Protein AF-A0A919WEX7-F1 (afdb_monomer_lite)

Secondary structure (DSSP, 8-state):
--EEEEE-TTT--EEEEEGGGTTS-B-TTT--BHHHHHTT--EEEEE-TT--EEEEETT---SS-TTT--S--EEEEEE--

pLDDT: mean 79.7, std 12.16, range [50.06, 93.38]

Sequence (81 aa):
METATLRCPKCHKGFEVLADEQFDHGCPYCGFSQESEAKTMILDVYVCPADHEFAVKDGEEPTLCPFCGTKEIEYSHSVNE

Organism: NCBI:txid77777

Foldseek 3Di:
DDKDWDADPPPRDIDIDRPVCPQPDADPPPRDHPVVVLFDQFWWWKAAPVGDIDTDGPPDDDCADPPPRDRRIDTDDTDGD

Radius of gyration: 19.64 Å; chains: 1; bounding box: 42×23×47 Å

Structure (mmCIF, N/CA/C/O backbone):
data_AF-A0A919WEX7-F1
#
_entry.id   AF-A0A919WEX7-F1
#
loop_
_atom_site.group_PDB
_atom_site.id
_atom_site.type_symbol
_atom_site.label_atom_id
_atom_site.label_alt_id
_atom_site.label_comp_id
_atom_site.label_asym_id
_atom_site.label_entity_id
_atom_site.label_seq_id
_atom_site.pdbx_PDB_ins_code
_atom_site.Cartn_x
_atom_site.Cartn_y
_atom_site.Cartn_z
_atom_site.occupancy
_atom_site.B_iso_or_equiv
_atom_site.auth_seq_id
_atom_site.auth_comp_id
_atom_site.auth_asym_id
_atom_site.auth_atom_id
_atom_site.pdbx_PDB_model_num
ATOM 1 N N . MET A 1 1 ? 23.201 -7.823 -27.325 1.00 63.84 1 MET A N 1
ATOM 2 C CA . MET A 1 1 ? 22.581 -7.143 -26.174 1.00 63.84 1 MET A CA 1
ATOM 3 C C . MET A 1 1 ? 21.298 -6.545 -26.695 1.00 63.84 1 MET A C 1
ATOM 5 O O . MET A 1 1 ? 21.365 -5.750 -27.624 1.00 63.84 1 MET A O 1
ATOM 9 N N . GLU A 1 2 ? 20.164 -7.033 -26.215 1.00 82.69 2 GLU A N 1
ATOM 10 C CA . GLU A 1 2 ? 18.843 -6.561 -26.630 1.00 82.69 2 GLU A CA 1
ATOM 11 C C . GLU A 1 2 ? 18.412 -5.452 -25.668 1.00 82.69 2 GLU A C 1
ATOM 13 O O . GLU A 1 2 ? 18.526 -5.609 -24.450 1.00 82.69 2 GLU A O 1
ATOM 18 N N . THR A 1 3 ? 17.987 -4.313 -26.210 1.00 85.75 3 THR A N 1
ATOM 19 C CA . THR A 1 3 ? 17.472 -3.182 -25.435 1.00 85.75 3 THR A CA 1
ATOM 20 C C . THR A 1 3 ? 15.961 -3.084 -25.601 1.00 85.75 3 THR A C 1
ATOM 22 O O . THR A 1 3 ? 15.415 -3.372 -26.666 1.00 85.75 3 THR A O 1
ATOM 25 N N . ALA A 1 4 ? 15.279 -2.674 -24.538 1.00 82.50 4 ALA A N 1
ATOM 26 C CA . ALA A 1 4 ? 13.859 -2.368 -24.532 1.00 82.50 4 ALA A CA 1
ATOM 27 C C . ALA A 1 4 ? 13.666 -0.863 -24.319 1.00 82.50 4 ALA A C 1
ATOM 29 O O . ALA A 1 4 ? 14.331 -0.243 -23.487 1.00 82.50 4 ALA A O 1
ATOM 30 N N . THR A 1 5 ? 12.744 -0.258 -25.066 1.00 87.06 5 THR A N 1
ATOM 31 C CA . THR A 1 5 ? 12.341 1.132 -24.834 1.00 87.06 5 THR A CA 1
ATOM 32 C C . THR A 1 5 ? 11.168 1.160 -23.867 1.00 87.06 5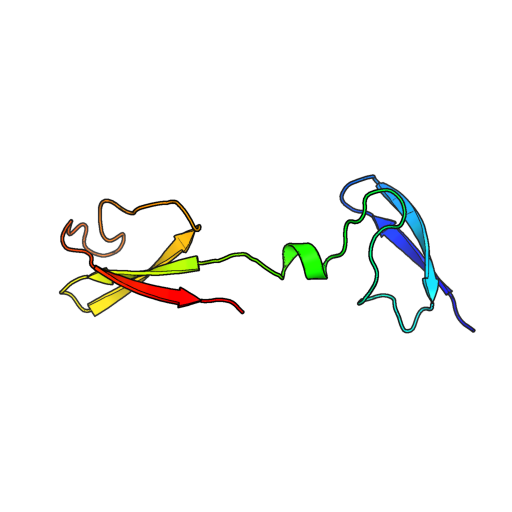 THR A C 1
ATOM 34 O O . THR A 1 5 ? 10.098 0.627 -24.164 1.00 87.06 5 THR A O 1
ATOM 37 N N . LEU A 1 6 ? 11.347 1.827 -22.732 1.00 84.12 6 LEU A N 1
ATOM 38 C CA . LEU A 1 6 ? 10.326 1.974 -21.706 1.00 84.12 6 LEU A CA 1
ATOM 39 C C . LEU A 1 6 ? 9.884 3.421 -21.586 1.00 84.12 6 LEU A C 1
ATOM 41 O O . LEU A 1 6 ? 10.654 4.360 -21.784 1.00 84.12 6 LEU A O 1
ATOM 45 N N . ARG A 1 7 ? 8.604 3.606 -21.271 1.00 86.56 7 ARG A N 1
ATOM 46 C CA . ARG A 1 7 ? 8.010 4.923 -21.067 1.00 86.56 7 ARG A CA 1
ATOM 47 C C . ARG A 1 7 ? 7.601 5.061 -19.614 1.00 86.56 7 ARG A C 1
ATOM 49 O O . ARG A 1 7 ? 6.738 4.330 -19.142 1.00 86.56 7 ARG A O 1
ATOM 56 N N . CYS A 1 8 ? 8.184 6.034 -18.921 1.00 84.25 8 CYS A N 1
ATOM 57 C CA . CYS A 1 8 ? 7.853 6.290 -17.524 1.00 84.25 8 CYS A CA 1
ATOM 58 C C . CYS A 1 8 ? 6.377 6.721 -17.386 1.00 84.25 8 CYS A C 1
ATOM 60 O O . CYS A 1 8 ? 5.979 7.679 -18.054 1.00 84.25 8 CYS A O 1
ATOM 62 N N . PRO A 1 9 ? 5.570 6.106 -16.503 1.00 81.19 9 PRO A N 1
ATOM 63 C CA . PRO A 1 9 ? 4.178 6.511 -16.295 1.00 81.19 9 PRO A CA 1
ATOM 64 C C . PRO A 1 9 ? 4.054 7.874 -15.594 1.00 81.19 9 PRO A C 1
ATOM 66 O O . PRO A 1 9 ? 3.076 8.577 -15.817 1.00 81.19 9 PRO A O 1
ATOM 69 N N . LYS A 1 10 ? 5.061 8.284 -14.805 1.00 81.88 10 LYS A N 1
ATOM 70 C CA . LYS A 1 10 ? 5.044 9.535 -14.025 1.00 81.88 10 LYS A CA 1
ATOM 71 C C . LYS A 1 10 ? 5.425 10.777 -14.832 1.00 81.88 10 LYS A C 1
ATOM 73 O O . LYS A 1 10 ? 4.814 11.827 -14.677 1.00 81.88 10 LYS A O 1
ATOM 78 N N . CYS A 1 11 ? 6.465 10.688 -15.664 1.00 86.75 11 CYS A N 1
ATOM 79 C CA . CYS A 1 11 ? 6.972 11.835 -16.434 1.00 86.75 11 CYS A CA 1
ATOM 80 C C . CYS A 1 11 ? 6.824 11.674 -17.952 1.00 86.75 11 CYS A C 1
ATOM 82 O O . CYS A 1 11 ? 7.217 12.567 -18.703 1.00 86.75 11 CYS A O 1
ATOM 84 N N . HIS A 1 12 ? 6.284 10.540 -18.411 1.00 85.69 12 HIS A N 1
ATOM 85 C CA . HIS A 1 12 ? 6.012 10.218 -19.815 1.00 85.69 12 HIS A CA 1
ATOM 86 C C . HIS A 1 12 ? 7.222 10.228 -20.759 1.00 85.69 12 HIS A C 1
ATOM 88 O O . HIS A 1 12 ? 7.041 10.081 -21.974 1.00 85.69 12 HIS A O 1
ATOM 94 N N . LYS A 1 13 ? 8.442 10.361 -20.223 1.00 88.19 13 LYS A N 1
ATOM 95 C CA . LYS A 1 13 ? 9.689 10.271 -20.983 1.00 88.19 13 LYS A CA 1
ATOM 96 C C . LYS A 1 13 ? 9.990 8.818 -21.336 1.00 88.19 13 LYS A C 1
ATOM 98 O O . LYS A 1 13 ? 9.831 7.927 -20.500 1.00 88.19 13 LYS A O 1
ATOM 103 N N . GLY A 1 14 ? 10.403 8.614 -22.583 1.00 87.50 14 GLY A N 1
ATOM 104 C CA . GLY A 1 14 ? 10.957 7.352 -23.054 1.00 87.50 14 GLY A CA 1
ATOM 105 C C . GLY A 1 14 ? 12.439 7.258 -22.703 1.00 87.50 14 GLY A C 1
ATOM 106 O O . GLY A 1 14 ? 13.140 8.268 -22.761 1.00 87.50 14 GLY A O 1
ATOM 107 N N . PHE A 1 15 ? 12.898 6.072 -22.331 1.00 87.25 15 PHE A N 1
ATOM 108 C CA . PHE A 1 15 ? 14.305 5.759 -22.111 1.00 87.25 15 PHE A CA 1
ATOM 109 C C . PHE A 1 15 ? 14.578 4.297 -22.478 1.00 87.25 15 PHE A C 1
ATOM 111 O O . PHE A 1 15 ? 13.655 3.487 -22.574 1.00 87.25 15 PHE A O 1
ATOM 118 N N . GLU A 1 16 ? 15.840 3.982 -22.738 1.00 88.12 16 GLU A N 1
ATOM 119 C CA . GLU A 1 16 ? 16.276 2.648 -23.146 1.00 88.12 16 GLU A CA 1
ATOM 120 C C . GLU A 1 16 ? 16.894 1.921 -21.956 1.00 88.12 16 GLU A C 1
ATOM 122 O O . GLU A 1 16 ? 17.695 2.495 -21.218 1.00 88.12 16 GLU A O 1
ATOM 127 N N . VAL A 1 17 ? 16.514 0.662 -21.781 1.00 84.81 17 VAL A N 1
ATOM 128 C CA . VAL A 1 17 ? 17.068 -0.247 -20.773 1.00 84.81 17 VAL A CA 1
ATOM 129 C C . VAL A 1 17 ? 17.512 -1.537 -21.443 1.00 84.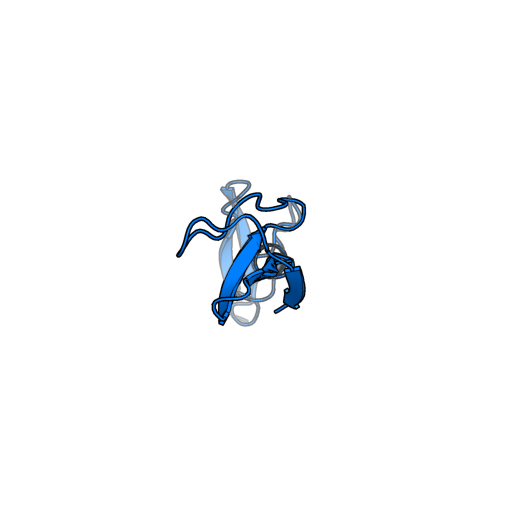81 17 VAL A C 1
ATOM 131 O O . VAL A 1 17 ? 17.090 -1.839 -22.562 1.00 84.81 17 VAL A O 1
ATOM 134 N N . LEU A 1 18 ? 18.352 -2.322 -20.774 1.00 82.50 18 LEU A N 1
ATOM 135 C CA . LEU A 1 18 ? 18.593 -3.695 -21.204 1.00 82.50 18 LEU A CA 1
ATOM 136 C C . LEU A 1 18 ? 17.307 -4.505 -21.004 1.00 82.50 18 LEU A C 1
ATOM 138 O O . LEU A 1 18 ? 16.620 -4.341 -19.999 1.00 82.50 18 LEU A O 1
ATOM 142 N N . ALA A 1 19 ? 16.963 -5.363 -21.968 1.00 75.56 19 ALA A N 1
ATOM 143 C CA . ALA A 1 19 ? 15.733 -6.157 -21.908 1.00 75.56 19 ALA A CA 1
ATOM 144 C C . ALA A 1 19 ? 15.672 -7.065 -20.660 1.00 75.56 19 ALA A C 1
ATOM 146 O O . ALA A 1 19 ? 14.592 -7.333 -20.151 1.00 75.56 19 ALA A O 1
ATOM 147 N N . ASP A 1 20 ? 16.827 -7.475 -20.130 1.00 76.38 20 ASP A N 1
ATOM 148 C CA . ASP A 1 20 ? 16.942 -8.261 -18.891 1.00 76.38 20 ASP A CA 1
ATOM 149 C C . ASP A 1 20 ? 16.632 -7.437 -17.618 1.00 76.38 20 ASP A C 1
ATOM 151 O O . ASP A 1 20 ? 16.160 -7.973 -16.623 1.00 76.38 20 ASP A O 1
ATOM 155 N N . GLU A 1 21 ? 16.798 -6.110 -17.671 1.00 69.31 21 GLU A N 1
ATOM 156 C CA . GLU A 1 21 ? 16.631 -5.178 -16.538 1.00 69.31 21 GLU A CA 1
ATOM 157 C C . GLU A 1 21 ? 15.314 -4.380 -16.619 1.00 69.31 21 GLU A C 1
ATOM 159 O O . GLU A 1 21 ? 15.088 -3.393 -15.915 1.00 69.31 21 GLU A O 1
ATOM 164 N N . GLN A 1 22 ? 14.386 -4.799 -17.479 1.00 68.69 22 GLN A N 1
ATOM 165 C CA . GLN A 1 22 ? 13.120 -4.099 -17.715 1.00 68.69 22 GLN A CA 1
ATOM 166 C C . GLN A 1 22 ? 12.173 -4.050 -16.499 1.00 68.69 22 GLN A C 1
ATOM 168 O O . GLN A 1 22 ? 11.171 -3.342 -16.551 1.00 68.69 22 GLN A O 1
ATOM 173 N N . PHE A 1 23 ? 12.454 -4.786 -15.421 1.00 64.06 23 PHE A N 1
ATOM 174 C CA . PHE A 1 23 ? 11.642 -4.799 -14.195 1.00 64.06 23 PHE A CA 1
ATOM 175 C C . PHE A 1 23 ? 12.329 -4.136 -12.989 1.00 64.06 23 PHE A C 1
ATOM 177 O O . PHE A 1 23 ? 11.628 -3.731 -12.068 1.00 64.06 23 PHE A O 1
ATOM 184 N N . ASP A 1 24 ? 13.651 -3.951 -13.035 1.00 68.44 24 ASP A N 1
ATOM 185 C CA . ASP A 1 24 ? 14.497 -3.463 -11.930 1.00 68.44 24 ASP A CA 1
ATOM 186 C C . ASP A 1 24 ? 15.226 -2.181 -12.365 1.00 68.44 24 ASP A C 1
ATOM 188 O O . ASP A 1 24 ? 16.448 -2.087 -12.422 1.00 68.4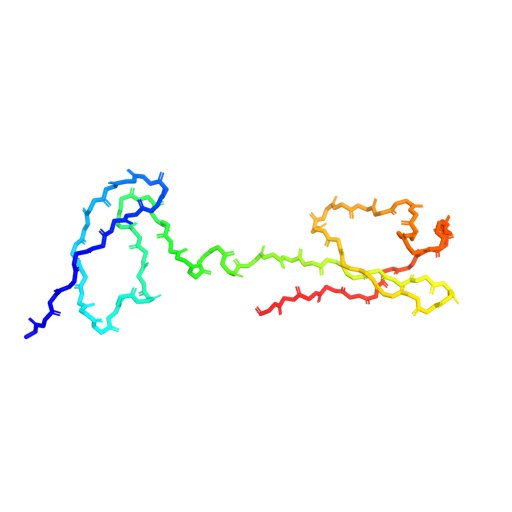4 24 ASP A O 1
ATOM 192 N N . HIS A 1 25 ? 14.472 -1.184 -12.831 1.00 70.81 25 HIS A N 1
ATOM 193 C CA . HIS A 1 25 ? 15.071 0.083 -13.243 1.00 70.81 25 HIS A CA 1
ATOM 194 C C . HIS A 1 25 ? 14.228 1.277 -12.799 1.00 70.81 25 HIS A C 1
ATOM 196 O O . HIS A 1 25 ? 12.996 1.306 -12.880 1.00 70.81 25 HIS A O 1
ATOM 202 N N . GLY A 1 26 ? 14.925 2.316 -12.349 1.00 79.44 26 GLY A N 1
ATOM 203 C CA . GLY A 1 26 ? 14.351 3.633 -12.120 1.00 79.44 26 GLY A CA 1
ATOM 204 C C . GLY A 1 26 ? 14.401 4.485 -13.382 1.00 79.44 26 GLY A C 1
ATOM 205 O O . GLY A 1 26 ? 15.359 4.450 -14.150 1.00 79.44 26 GLY A O 1
ATOM 206 N N . CYS A 1 27 ? 13.380 5.310 -13.582 1.00 85.00 27 CYS A N 1
ATOM 207 C CA . CYS A 1 27 ? 13.377 6.339 -14.606 1.00 85.00 27 CYS A CA 1
ATOM 208 C C . CYS A 1 27 ? 14.534 7.318 -14.336 1.00 85.00 27 CYS A C 1
ATOM 210 O O . CYS A 1 27 ? 14.505 8.015 -13.316 1.00 85.00 27 CYS A O 1
ATOM 212 N N . PRO A 1 28 ? 15.501 7.471 -15.257 1.00 83.06 28 PRO A N 1
ATOM 213 C CA . PRO A 1 28 ? 16.694 8.292 -15.032 1.00 83.06 28 PRO A CA 1
ATOM 214 C C . PRO A 1 28 ? 16.385 9.793 -14.925 1.00 83.06 28 PRO A C 1
ATOM 216 O O . PRO A 1 28 ? 17.221 10.577 -14.488 1.00 83.06 28 PRO A O 1
ATOM 219 N N . TYR A 1 29 ? 15.182 10.213 -15.326 1.00 83.88 29 TYR A N 1
ATOM 220 C CA . TYR A 1 29 ? 14.778 11.618 -15.322 1.00 83.88 29 TYR A CA 1
ATOM 221 C C . TYR A 1 29 ? 14.066 12.061 -14.046 1.00 83.88 29 TYR A C 1
ATOM 223 O O . TYR A 1 29 ? 14.112 13.239 -13.706 1.00 83.88 29 TYR A O 1
ATOM 231 N N . CYS A 1 30 ? 13.339 11.160 -13.383 1.00 82.62 30 CYS A N 1
ATOM 232 C CA . CYS A 1 30 ? 12.531 11.505 -12.210 1.00 82.62 30 CYS A CA 1
ATOM 233 C C . CYS A 1 30 ? 12.715 10.553 -11.024 1.00 82.62 30 CYS A C 1
ATOM 235 O O . CYS A 1 30 ? 12.044 10.733 -10.012 1.00 82.62 30 CYS A O 1
ATOM 237 N N . GLY A 1 31 ? 13.580 9.544 -11.150 1.00 76.12 31 GLY A N 1
ATOM 238 C CA . GLY A 1 31 ? 13.858 8.557 -10.107 1.00 76.12 31 GLY A CA 1
ATOM 239 C C . GLY A 1 31 ? 12.721 7.567 -9.847 1.00 76.12 31 GLY A C 1
ATOM 240 O O . GLY A 1 31 ? 12.777 6.832 -8.875 1.00 76.12 31 GLY A O 1
ATOM 241 N N . PHE A 1 32 ? 11.677 7.549 -10.679 1.00 78.38 32 PHE A N 1
ATOM 242 C CA . PHE A 1 32 ? 10.539 6.644 -10.510 1.00 78.38 32 PHE A CA 1
ATOM 243 C C . PHE A 1 32 ? 10.905 5.207 -10.902 1.00 78.38 32 PHE A C 1
ATOM 245 O O . PHE A 1 32 ? 11.118 4.965 -12.088 1.00 78.38 32 PHE A O 1
ATOM 252 N N . SER A 1 33 ? 10.919 4.263 -9.965 1.00 72.31 33 SER A N 1
ATOM 253 C CA . SER A 1 33 ? 10.910 2.818 -10.241 1.00 72.31 33 SER A CA 1
ATOM 254 C C . SER A 1 33 ? 9.590 2.210 -9.762 1.00 72.31 33 SER A C 1
ATOM 256 O O . SER A 1 33 ? 9.013 2.673 -8.778 1.00 72.31 33 SER A O 1
ATOM 258 N N . GLN A 1 34 ? 9.105 1.172 -10.451 1.00 62.97 34 GLN A N 1
ATOM 259 C CA . GLN A 1 34 ? 7.902 0.439 -10.021 1.00 62.97 34 GLN A CA 1
ATOM 260 C C . GLN A 1 34 ? 8.110 -0.224 -8.653 1.00 62.97 34 GLN A C 1
ATOM 262 O O . GLN A 1 34 ? 7.194 -0.264 -7.838 1.00 62.97 34 GLN A O 1
ATOM 267 N N . GLU A 1 35 ? 9.342 -0.640 -8.356 1.00 58.66 35 GLU A N 1
ATOM 268 C CA . GLU A 1 35 ? 9.724 -1.115 -7.030 1.00 58.66 35 GLU A CA 1
ATOM 269 C C . GLU A 1 35 ? 9.570 -0.041 -5.950 1.00 58.66 35 GLU A C 1
ATOM 271 O O . GLU A 1 35 ? 9.176 -0.370 -4.844 1.00 58.66 35 GLU A O 1
ATOM 276 N N . SER A 1 36 ? 9.811 1.243 -6.239 1.00 53.94 36 SER A N 1
ATOM 277 C CA . SER A 1 36 ? 9.572 2.322 -5.267 1.00 53.94 36 SER A CA 1
ATOM 278 C C . SER A 1 36 ? 8.092 2.639 -5.033 1.00 53.94 36 SER A C 1
ATOM 280 O O . SER A 1 36 ? 7.794 3.303 -4.048 1.00 53.94 36 SER A O 1
ATOM 282 N N . GLU A 1 37 ? 7.169 2.198 -5.895 1.00 52.03 37 GLU A N 1
ATOM 283 C CA . GLU A 1 37 ? 5.729 2.259 -5.589 1.00 52.03 37 GLU A CA 1
ATOM 284 C C . GLU A 1 37 ? 5.230 1.017 -4.844 1.00 52.03 37 GLU A C 1
ATOM 286 O O . GLU A 1 37 ? 4.330 1.138 -4.018 1.00 52.03 37 GLU A O 1
ATOM 291 N N . ALA A 1 38 ? 5.818 -0.158 -5.089 1.00 50.91 38 ALA A N 1
ATOM 292 C CA . ALA A 1 38 ? 5.508 -1.364 -4.317 1.00 50.91 38 ALA A CA 1
ATOM 293 C C . ALA A 1 38 ? 6.120 -1.315 -2.904 1.00 50.91 38 ALA A C 1
ATOM 295 O O . ALA A 1 38 ? 5.537 -1.784 -1.930 1.00 50.91 38 ALA A O 1
ATOM 296 N N . LYS A 1 39 ? 7.296 -0.701 -2.776 1.00 50.06 39 LYS A N 1
ATOM 297 C CA . LYS A 1 39 ? 8.049 -0.597 -1.533 1.00 50.06 39 LYS A CA 1
ATOM 298 C C . LYS A 1 39 ? 7.593 0.643 -0.772 1.00 50.06 39 LYS A C 1
ATOM 300 O O . LYS A 1 39 ? 8.128 1.718 -1.004 1.00 50.06 39 LYS A O 1
ATOM 305 N N . THR A 1 40 ? 6.638 0.433 0.137 1.00 50.78 40 THR A N 1
ATOM 306 C CA . THR A 1 40 ? 6.188 1.296 1.256 1.00 50.78 40 THR A CA 1
ATOM 307 C C . THR A 1 40 ? 4.713 1.714 1.229 1.00 50.78 40 THR A C 1
ATOM 309 O O . THR A 1 40 ? 4.391 2.853 1.568 1.00 50.78 40 THR A O 1
ATOM 312 N N . MET A 1 41 ? 3.777 0.817 0.914 1.00 56.09 41 MET A N 1
ATOM 313 C CA . MET A 1 41 ? 2.473 0.925 1.581 1.00 56.09 41 MET A CA 1
ATOM 314 C C . MET A 1 41 ? 2.616 0.267 2.950 1.00 56.09 41 MET A C 1
ATOM 316 O O . MET A 1 41 ? 2.336 -0.914 3.103 1.00 56.09 41 MET A O 1
ATOM 320 N N . ILE A 1 42 ? 3.126 1.023 3.927 1.00 60.25 42 ILE A N 1
ATOM 321 C CA . ILE A 1 42 ? 2.997 0.614 5.325 1.00 60.25 42 ILE A CA 1
ATOM 322 C C . ILE A 1 42 ? 1.489 0.606 5.593 1.00 60.25 42 ILE A C 1
ATOM 324 O O . ILE A 1 42 ? 0.806 1.621 5.423 1.00 60.25 42 ILE A O 1
ATOM 328 N N . LEU A 1 43 ? 0.957 -0.575 5.874 1.00 74.81 43 LEU A N 1
ATOM 329 C CA . LEU A 1 43 ? -0.440 -0.767 6.226 1.00 74.81 43 LEU A CA 1
ATOM 330 C C . LEU A 1 43 ? -0.475 -1.102 7.711 1.00 74.81 43 LEU A C 1
ATOM 332 O O . LEU A 1 43 ? 0.090 -2.112 8.139 1.00 74.81 43 LEU A O 1
ATOM 336 N N . ASP A 1 44 ? -1.127 -0.248 8.487 1.00 85.25 44 ASP A N 1
ATOM 337 C CA . ASP A 1 44 ? -1.406 -0.521 9.887 1.00 85.25 44 ASP A CA 1
ATOM 338 C C . ASP A 1 44 ? -2.614 -1.454 9.962 1.00 85.25 44 ASP A C 1
ATOM 340 O O . ASP A 1 44 ? -3.666 -1.198 9.374 1.00 85.25 44 ASP A O 1
ATOM 344 N N . VAL A 1 45 ? -2.472 -2.572 10.663 1.00 87.06 45 VAL A N 1
ATOM 345 C CA . VAL A 1 45 ? -3.547 -3.545 10.847 1.00 87.06 45 VAL A CA 1
ATOM 346 C C . VAL A 1 45 ? -4.182 -3.320 12.209 1.00 87.06 45 VAL A C 1
ATOM 348 O O . VAL A 1 45 ? -3.500 -3.312 13.235 1.00 87.06 45 VAL A O 1
ATOM 351 N N . TYR A 1 46 ? -5.503 -3.179 12.221 1.00 90.94 46 TYR A N 1
ATOM 352 C CA . TYR A 1 46 ? -6.314 -3.042 13.423 1.00 90.94 46 TYR A CA 1
ATOM 353 C 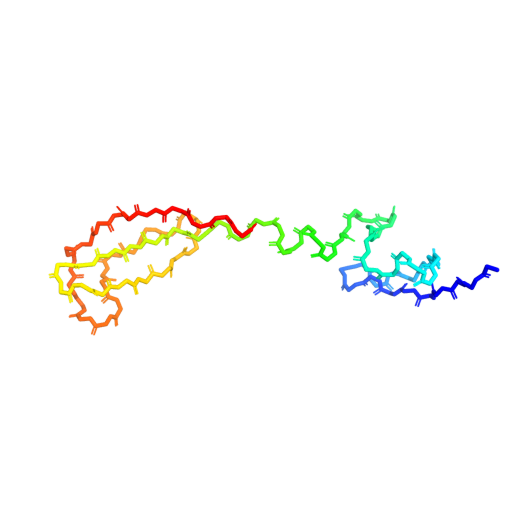C . TYR A 1 46 ? -7.224 -4.252 13.586 1.00 90.94 46 TYR A C 1
ATOM 355 O O . TYR A 1 46 ? -7.715 -4.825 12.611 1.00 90.94 46 TYR A O 1
ATOM 363 N N . VAL A 1 47 ? -7.480 -4.609 14.839 1.00 92.81 47 VAL A N 1
ATOM 364 C CA . VAL A 1 47 ? -8.388 -5.684 15.232 1.00 92.81 47 VAL A CA 1
ATOM 365 C C . VAL A 1 47 ? -9.426 -5.153 16.214 1.00 92.81 47 VAL A C 1
ATOM 367 O O . VAL A 1 47 ? -9.155 -4.252 17.003 1.00 92.81 47 VAL A O 1
ATOM 370 N N . CYS A 1 48 ? -10.646 -5.674 16.156 1.00 92.56 48 CYS A N 1
ATOM 371 C CA . CYS A 1 48 ? -11.714 -5.342 17.105 1.00 92.56 48 CYS A CA 1
ATOM 372 C C . CYS A 1 48 ? -12.029 -6.546 18.022 1.00 92.56 48 CYS A C 1
ATOM 374 O O . CYS A 1 48 ? -11.679 -7.670 17.668 1.00 92.56 48 CYS A O 1
ATOM 376 N N . PRO A 1 49 ? -12.754 -6.390 19.152 1.00 91.31 49 PRO A N 1
ATOM 377 C CA . PRO A 1 49 ? -13.051 -7.485 20.087 1.00 91.31 49 PRO A CA 1
ATOM 378 C C . PRO A 1 49 ? -13.956 -8.580 19.503 1.00 91.31 49 PRO A C 1
ATOM 380 O O . PRO A 1 49 ? -14.125 -9.632 20.113 1.00 91.31 49 PRO A O 1
ATOM 383 N N . ALA A 1 50 ? -14.554 -8.334 18.334 1.00 92.31 50 ALA A N 1
ATOM 384 C CA . ALA A 1 50 ? -15.278 -9.340 17.561 1.00 92.31 50 ALA A CA 1
ATOM 385 C C . ALA A 1 50 ? -14.367 -10.123 16.591 1.00 92.31 50 ALA A C 1
ATOM 387 O O . ALA A 1 50 ? -14.889 -10.812 15.723 1.00 92.31 50 ALA A O 1
ATOM 388 N N . ASP A 1 51 ? -13.042 -10.005 16.731 1.00 90.50 51 ASP A N 1
ATOM 389 C CA . ASP A 1 51 ? -12.032 -10.715 15.932 1.00 90.50 51 ASP A CA 1
ATOM 390 C C . ASP A 1 51 ? -12.063 -10.353 14.433 1.00 90.50 51 ASP A C 1
ATOM 392 O O . ASP A 1 51 ? -11.761 -11.159 13.561 1.00 90.50 51 ASP A O 1
ATOM 396 N N . HIS A 1 52 ? -12.459 -9.116 14.109 1.00 90.62 52 HIS A N 1
ATOM 397 C CA . HIS A 1 52 ? -12.339 -8.600 12.742 1.00 90.62 52 HIS A CA 1
ATOM 398 C C . HIS A 1 52 ? -11.031 -7.839 12.569 1.00 90.62 52 HIS A C 1
ATOM 400 O O . HIS A 1 52 ? -10.835 -6.817 13.231 1.00 90.62 52 HIS A O 1
ATOM 406 N N . GLU A 1 53 ? -10.206 -8.291 11.630 1.00 90.69 53 GLU A N 1
ATOM 407 C CA . GLU A 1 53 ? -8.965 -7.638 11.219 1.00 90.69 53 GLU A CA 1
ATOM 408 C C . GLU A 1 53 ? -9.178 -6.800 9.954 1.00 90.69 53 GLU A C 1
ATOM 410 O O . GLU A 1 53 ? -9.862 -7.213 9.013 1.00 90.69 53 GLU A O 1
ATOM 415 N N . PHE A 1 54 ? -8.598 -5.604 9.921 1.00 89.00 54 PHE A N 1
ATOM 416 C CA . PHE A 1 54 ? -8.617 -4.735 8.749 1.00 89.00 54 PHE A CA 1
ATOM 417 C C . PHE A 1 54 ? -7.364 -3.873 8.685 1.00 89.00 54 PHE A C 1
ATOM 419 O O . PHE A 1 54 ? -6.838 -3.433 9.703 1.00 89.00 54 PHE A O 1
ATOM 426 N N . ALA A 1 55 ? -6.913 -3.616 7.463 1.00 88.06 55 ALA A N 1
ATOM 427 C CA . ALA A 1 55 ? -5.767 -2.767 7.199 1.00 88.06 55 ALA A CA 1
ATOM 428 C C . ALA A 1 55 ? -6.215 -1.338 6.874 1.00 88.06 55 ALA A C 1
ATOM 430 O O . ALA A 1 55 ? -7.195 -1.125 6.153 1.00 88.06 55 ALA A O 1
ATOM 431 N N . VAL A 1 56 ? -5.468 -0.367 7.377 1.00 85.00 56 VAL A N 1
ATOM 432 C CA . VAL A 1 56 ? -5.592 1.053 7.056 1.00 85.00 56 VAL A CA 1
ATOM 433 C C . VAL A 1 56 ? -4.252 1.573 6.559 1.00 85.00 56 VAL A C 1
ATOM 435 O O . VAL A 1 56 ? -3.202 0.984 6.809 1.00 85.00 56 VAL A O 1
ATOM 438 N N . LYS A 1 57 ? -4.289 2.668 5.806 1.00 80.81 57 LYS A N 1
ATOM 439 C CA . LYS A 1 57 ? -3.064 3.321 5.347 1.00 80.81 57 LYS A CA 1
ATOM 440 C C . LYS A 1 57 ? -2.323 3.918 6.541 1.00 80.81 57 LYS A C 1
ATOM 442 O O . LYS A 1 57 ? -2.970 4.473 7.424 1.00 80.81 57 LYS A O 1
ATOM 447 N N . ASP A 1 58 ? -0.994 3.848 6.516 1.00 72.56 58 ASP A N 1
ATOM 448 C CA . ASP A 1 58 ? -0.133 4.504 7.505 1.00 72.56 58 ASP A CA 1
ATOM 449 C C . ASP A 1 58 ? -0.550 5.963 7.738 1.00 72.56 58 ASP A C 1
ATOM 451 O O . ASP A 1 58 ? -0.740 6.748 6.799 1.00 72.56 58 ASP A O 1
ATOM 455 N N . GLY A 1 59 ? -0.756 6.294 9.013 1.00 71.88 59 GLY A N 1
ATOM 456 C CA . GLY A 1 59 ? -1.204 7.611 9.461 1.00 71.88 59 GLY A CA 1
ATOM 457 C C . GLY A 1 59 ? -2.718 7.855 9.419 1.00 71.88 59 GLY A C 1
ATOM 458 O O . GLY A 1 59 ? -3.153 8.926 9.848 1.00 71.88 59 GLY A O 1
ATOM 459 N N . GLU A 1 60 ? -3.537 6.906 8.952 1.00 78.69 60 GLU A N 1
ATOM 460 C CA . GLU A 1 60 ? -4.988 6.944 9.158 1.00 78.69 60 GLU A CA 1
ATOM 461 C C . GLU A 1 60 ? -5.374 6.127 10.393 1.00 78.69 60 GLU A C 1
ATOM 463 O O . GLU A 1 60 ? -5.343 4.903 10.372 1.00 78.69 60 GLU A O 1
ATOM 468 N N . GLU A 1 61 ? -5.797 6.801 11.466 1.00 80.62 61 GLU A N 1
ATOM 469 C CA . GLU A 1 61 ? -6.366 6.130 12.637 1.00 80.62 61 GLU A CA 1
ATOM 470 C C . GLU A 1 61 ? -7.869 5.878 12.415 1.00 80.62 61 GLU A C 1
ATOM 472 O O . GLU A 1 61 ? -8.665 6.830 12.377 1.00 80.62 61 GLU A O 1
ATOM 477 N N . PRO A 1 62 ? -8.307 4.615 12.262 1.00 85.81 62 PRO A N 1
ATOM 478 C CA . PRO A 1 62 ? -9.718 4.308 12.153 1.00 85.81 62 PRO A CA 1
ATOM 479 C C . PRO A 1 62 ? -10.415 4.681 13.462 1.00 85.81 62 PRO A C 1
ATOM 481 O O . PRO A 1 62 ? -9.873 4.519 14.549 1.00 85.81 62 PRO A O 1
ATOM 484 N N . THR A 1 63 ? -11.647 5.179 13.368 1.00 88.62 63 THR A N 1
ATOM 485 C CA . THR A 1 63 ? -12.482 5.477 14.549 1.00 88.62 63 THR A CA 1
ATOM 486 C C . THR A 1 63 ? -13.494 4.374 14.842 1.00 88.62 63 THR A C 1
ATOM 488 O O . THR A 1 63 ? -14.057 4.319 15.936 1.00 88.62 63 THR A O 1
ATOM 491 N N . LEU A 1 64 ? -13.752 3.513 13.854 1.00 92.75 64 LEU A N 1
ATOM 492 C CA . LEU A 1 64 ? -14.743 2.448 13.895 1.00 92.75 6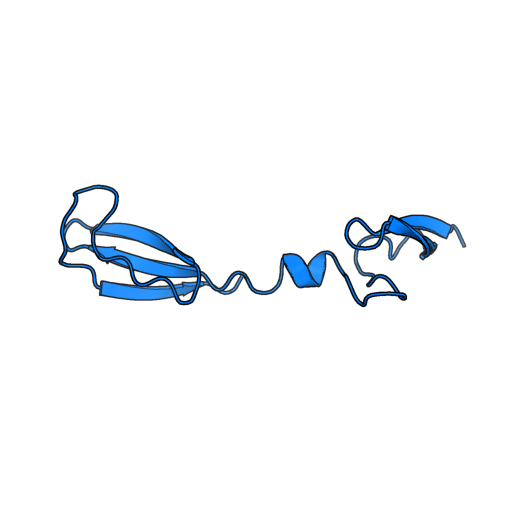4 LEU A CA 1
ATOM 493 C C . LEU A 1 64 ? -14.243 1.252 13.083 1.00 92.75 64 LEU A C 1
ATOM 495 O O . LEU A 1 64 ? -13.653 1.417 12.015 1.00 92.75 64 LEU A O 1
ATOM 499 N N . CYS A 1 65 ? -14.554 0.047 13.548 1.00 92.06 65 CYS A N 1
ATOM 500 C CA . CYS A 1 65 ? -14.400 -1.166 12.762 1.00 92.06 65 CYS A CA 1
ATOM 501 C C . CYS A 1 65 ? -15.359 -1.126 11.556 1.00 92.06 65 CYS A C 1
ATOM 503 O O . CYS A 1 65 ? -16.569 -0.968 11.756 1.00 92.06 65 CYS A O 1
ATOM 505 N N . PRO A 1 66 ? -14.879 -1.333 10.317 1.00 89.75 66 PRO A N 1
ATOM 506 C CA . PRO A 1 66 ? -15.713 -1.266 9.116 1.00 89.75 66 PRO A CA 1
ATOM 507 C C . PRO A 1 66 ? -16.736 -2.409 9.010 1.00 89.75 66 PRO A C 1
ATOM 509 O O . PRO A 1 66 ? -17.697 -2.297 8.253 1.00 89.75 66 PRO A O 1
ATOM 512 N N . PHE A 1 67 ? -16.555 -3.496 9.767 1.00 91.06 67 PHE A N 1
ATOM 513 C CA . PHE A 1 67 ? -17.426 -4.673 9.707 1.00 91.06 67 PHE A CA 1
ATOM 514 C C . PHE A 1 67 ? -18.590 -4.616 10.693 1.00 91.06 67 PHE A C 1
ATOM 516 O O . PHE A 1 67 ? -19.713 -4.975 10.348 1.00 91.06 67 PHE A O 1
ATOM 523 N N . CYS A 1 68 ? -18.334 -4.172 11.925 1.00 93.38 68 CYS A N 1
ATOM 524 C CA . CYS A 1 68 ? -19.335 -4.181 12.994 1.00 93.38 68 CYS A CA 1
ATOM 525 C C . CYS A 1 68 ? -19.650 -2.794 13.566 1.00 93.38 68 CYS A C 1
ATOM 527 O O . CYS A 1 68 ? -20.564 -2.669 14.378 1.00 93.38 68 CYS A O 1
ATOM 529 N N . GLY A 1 69 ? -18.916 -1.752 13.166 1.00 90.94 69 GLY A N 1
ATOM 530 C CA . GLY A 1 69 ? -19.124 -0.387 13.644 1.00 90.94 69 GLY A CA 1
ATOM 531 C C . GLY A 1 69 ? -18.745 -0.170 15.110 1.00 90.94 69 GLY A C 1
ATOM 532 O O . GLY A 1 69 ? -19.154 0.833 15.690 1.00 90.94 69 GLY A O 1
ATOM 533 N N . THR A 1 70 ? -17.997 -1.087 15.737 1.00 92.56 70 THR A N 1
ATOM 534 C CA . THR A 1 70 ? -17.479 -0.851 17.093 1.00 92.56 70 THR A CA 1
ATOM 535 C C . THR A 1 70 ? -16.347 0.170 17.071 1.00 92.56 70 THR A C 1
ATOM 537 O O . THR A 1 70 ? -15.545 0.189 16.144 1.00 92.56 70 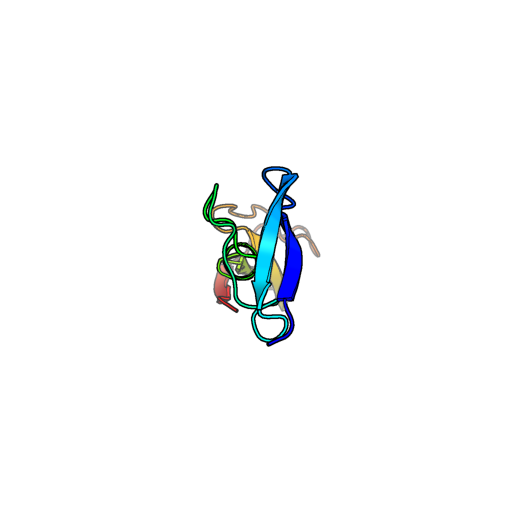THR A O 1
ATOM 540 N N . LYS A 1 71 ? -16.268 0.993 18.114 1.00 92.62 71 LYS A N 1
ATOM 541 C CA . LYS A 1 71 ? -15.164 1.938 18.357 1.00 92.62 71 LYS A CA 1
ATOM 542 C C . LYS A 1 71 ? -14.007 1.323 19.147 1.00 92.62 71 LYS A C 1
ATOM 544 O O . LYS A 1 71 ? -12.982 1.963 19.338 1.00 92.62 71 LYS A O 1
ATOM 549 N N . GLU A 1 72 ? -14.213 0.124 19.684 1.00 90.94 72 GLU A N 1
ATOM 550 C CA . GLU A 1 72 ? -13.201 -0.619 20.428 1.00 90.94 72 GLU A CA 1
ATOM 551 C C . GLU A 1 72 ? -12.350 -1.369 19.407 1.00 90.94 72 GLU A C 1
ATOM 553 O O . GLU A 1 72 ? -12.730 -2.431 18.922 1.00 90.94 72 GLU A O 1
ATOM 558 N N . ILE A 1 73 ? -11.256 -0.746 18.995 1.00 91.94 73 ILE A N 1
ATOM 559 C CA . ILE A 1 73 ? -10.308 -1.264 18.012 1.00 91.94 73 ILE A CA 1
ATOM 560 C C . ILE A 1 73 ? -8.903 -1.070 18.569 1.00 91.94 73 ILE A C 1
ATOM 562 O O . ILE A 1 73 ? -8.609 -0.050 19.191 1.00 91.94 73 ILE A O 1
ATOM 566 N N . GLU A 1 74 ? -8.053 -2.061 18.364 1.00 90.00 74 GLU A N 1
ATOM 567 C CA . GLU A 1 74 ? -6.684 -2.090 18.855 1.00 90.00 74 GLU A CA 1
ATOM 568 C C . GLU A 1 74 ? -5.730 -2.300 17.684 1.00 90.00 74 GLU A C 1
ATOM 570 O O . GLU A 1 74 ? -6.037 -3.011 16.724 1.00 90.00 74 GLU A O 1
ATOM 575 N N . TYR A 1 75 ? -4.572 -1.652 17.756 1.00 87.62 75 TYR A N 1
ATOM 576 C CA . TYR A 1 75 ? -3.508 -1.850 16.786 1.00 87.62 75 TYR A CA 1
ATOM 577 C C . TYR A 1 75 ? -2.900 -3.244 16.959 1.00 87.62 75 TYR A C 1
ATOM 579 O O . TYR A 1 75 ? -2.494 -3.613 18.062 1.00 87.62 75 TYR A O 1
ATOM 587 N N . SER A 1 76 ? -2.831 -4.003 15.870 1.00 85.19 76 SER A N 1
ATOM 588 C CA . SER A 1 76 ? -2.264 -5.349 15.847 1.00 85.19 76 SER A CA 1
ATOM 589 C C . SER A 1 76 ? -0.790 -5.304 15.444 1.00 85.19 76 SER A C 1
ATOM 591 O O . SER A 1 76 ? 0.081 -5.665 16.235 1.00 85.19 76 SER A O 1
ATOM 593 N N . HIS A 1 77 ? -0.498 -4.849 14.224 1.00 79.25 77 HIS A N 1
ATOM 594 C CA . HIS A 1 77 ? 0.858 -4.771 13.675 1.00 79.25 77 HIS A CA 1
ATOM 595 C C . HIS A 1 77 ? 0.876 -3.979 12.362 1.00 79.25 77 HIS A C 1
ATOM 597 O O . HIS A 1 77 ? -0.159 -3.806 11.722 1.00 79.25 77 HIS A O 1
ATOM 603 N N . SER A 1 78 ? 2.058 -3.540 11.937 1.00 77.06 78 SER A N 1
ATOM 604 C CA . SER A 1 78 ? 2.288 -2.998 10.600 1.00 77.06 78 SER A CA 1
ATOM 605 C C . SER A 1 78 ? 2.804 -4.099 9.684 1.00 77.06 78 SER A C 1
ATOM 607 O O . SER A 1 78 ? 3.706 -4.861 10.048 1.00 77.06 78 SER A O 1
ATOM 609 N N . VAL A 1 79 ? 2.222 -4.201 8.490 1.00 66.75 79 VAL A N 1
ATOM 610 C CA . VAL A 1 79 ? 2.757 -5.063 7.436 1.00 66.75 79 VAL A CA 1
ATOM 611 C C . VAL A 1 79 ? 3.613 -4.222 6.501 1.00 66.75 79 VAL A C 1
ATOM 613 O O . VAL A 1 79 ? 3.147 -3.268 5.879 1.00 66.75 79 VAL A O 1
ATOM 616 N N . ASN A 1 80 ? 4.888 -4.589 6.429 1.00 58.19 80 ASN A N 1
ATOM 617 C CA . ASN A 1 80 ? 5.773 -4.194 5.348 1.00 58.19 80 ASN A CA 1
ATOM 618 C C . ASN A 1 80 ? 5.927 -5.436 4.469 1.00 58.19 80 ASN A C 1
ATOM 620 O O . ASN A 1 80 ? 6.496 -6.423 4.938 1.00 58.19 80 ASN A O 1
ATOM 624 N N . GLU A 1 81 ? 5.377 -5.406 3.254 1.00 53.03 81 GLU A N 1
ATOM 625 C CA . GLU A 1 81 ? 5.642 -6.445 2.243 1.00 53.03 81 GLU A CA 1
ATOM 626 C C . GLU A 1 81 ? 7.131 -6.509 1.866 1.00 53.03 81 GLU A C 1
ATOM 628 O O . GLU A 1 81 ? 7.768 -5.435 1.714 1.00 53.03 81 GLU A O 1
#